Protein AF-S7PDM1-F1 (afdb_monomer_lite)

InterPro domains:
  IPR000562 Fibronectin type II domain [PF00040] (83-124)
  IPR000562 Fibronectin type II domain [PS51092] (78-125)
  IPR000562 Fibronectin type II domain [SM00059] (76-124)
  IPR000562 Fibronectin type II domain [cd00062] (79-124)
  IPR013806 Kringle-like fold [SSF57440] (71-124)
  IPR036943 Fibronectin type II domain superfamily [G3DSA:2.10.10.10] (75-124)
  IPR051666 Seminal Plasma Capacitation Regulator [PTHR22918] (60-124)

Secondary structure (DSSP, 8-state):
--EEEEEEEEEEE-SSTTPPPEEEEEEEEE---S--EEEEE-SPSSS-EEEEEEEEE-STT-----SHHHH--TTTSSSTTS--SSEEETTEEESS-B-TT-TT---EEESSSBHHHH-EEEE--

pLDDT: mean 71.81, std 14.02, range [41.75, 96.75]

Structure (mmCIF, N/CA/C/O backbone):
data_AF-S7PDM1-F1
#
_entry.id   AF-S7PDM1-F1
#
loop_
_atom_site.group_PDB
_atom_site.id
_atom_site.type_symbol
_atom_site.label_atom_id
_atom_site.label_alt_id
_atom_site.label_comp_id
_atom_site.label_asym_id
_atom_site.label_entity_id
_atom_site.label_seq_id
_atom_site.pdbx_PDB_ins_code
_atom_site.Cartn_x
_atom_site.Cartn_y
_atom_site.Cartn_z
_atom_site.occupancy
_atom_site.B_iso_or_equiv
_atom_site.auth_seq_id
_atom_site.auth_comp_id
_atom_site.auth_asym_id
_atom_site.auth_atom_id
_atom_site.pdbx_PDB_model_num
ATOM 1 N N . MET A 1 1 ? 8.084 24.736 2.515 1.00 41.75 1 MET A N 1
ATOM 2 C CA . MET A 1 1 ? 9.219 23.786 2.518 1.00 41.75 1 MET A CA 1
ATOM 3 C C . MET A 1 1 ? 8.873 22.696 1.510 1.00 41.75 1 MET A C 1
ATOM 5 O O . MET A 1 1 ? 7.720 22.294 1.484 1.00 41.75 1 MET A O 1
ATOM 9 N N . ALA A 1 2 ? 9.770 22.323 0.595 1.00 42.22 2 ALA A N 1
ATOM 10 C CA . ALA A 1 2 ? 9.458 21.331 -0.440 1.00 42.22 2 ALA A CA 1
ATOM 11 C C . ALA A 1 2 ? 9.717 19.919 0.107 1.00 42.22 2 ALA A C 1
ATOM 13 O O . ALA A 1 2 ? 10.862 19.595 0.415 1.00 42.22 2 ALA A O 1
ATOM 14 N N . HIS A 1 3 ? 8.671 19.100 0.247 1.00 55.47 3 HIS A N 1
ATOM 15 C CA . HIS A 1 3 ? 8.804 17.702 0.663 1.00 55.47 3 HIS A CA 1
ATOM 16 C C . HIS A 1 3 ? 9.158 16.829 -0.550 1.00 55.47 3 HIS A C 1
ATOM 18 O O . HIS A 1 3 ? 8.716 17.086 -1.676 1.00 55.47 3 HIS A O 1
ATOM 24 N N . GLY A 1 4 ? 9.989 15.808 -0.340 1.00 53.66 4 GLY A N 1
ATOM 25 C CA . GLY A 1 4 ? 10.417 14.901 -1.399 1.00 53.66 4 GLY A CA 1
ATOM 26 C C . GLY A 1 4 ? 9.333 13.873 -1.726 1.00 53.66 4 GLY A C 1
ATOM 27 O O . GLY A 1 4 ? 8.956 13.070 -0.879 1.00 53.66 4 GLY A O 1
ATOM 28 N N . GLN A 1 5 ? 8.866 13.834 -2.974 1.00 56.41 5 GLN A N 1
ATOM 29 C CA . GLN A 1 5 ? 8.023 12.740 -3.449 1.00 56.41 5 GLN A CA 1
ATOM 30 C C . GLN A 1 5 ? 8.929 11.609 -3.940 1.00 56.41 5 GLN A C 1
ATOM 32 O O . GLN A 1 5 ? 9.714 11.776 -4.881 1.00 56.41 5 GLN A O 1
ATOM 37 N N . GLY A 1 6 ? 8.845 10.443 -3.305 1.00 55.72 6 GLY A N 1
ATOM 38 C CA . GLY A 1 6 ? 9.405 9.208 -3.846 1.00 55.72 6 GLY A CA 1
ATOM 39 C C . GLY A 1 6 ? 8.778 8.869 -5.196 1.00 55.72 6 GLY A C 1
ATOM 40 O O . GLY A 1 6 ? 7.762 9.449 -5.585 1.00 55.72 6 GLY A O 1
ATOM 41 N N . PRO A 1 7 ? 9.397 7.970 -5.969 1.00 55.12 7 PRO A N 1
ATOM 42 C CA . PRO A 1 7 ? 8.935 7.742 -7.317 1.00 55.12 7 PRO A CA 1
ATOM 43 C C . PRO A 1 7 ? 7.502 7.176 -7.331 1.00 55.12 7 PRO A C 1
ATOM 45 O O . PRO A 1 7 ? 7.230 6.185 -6.649 1.00 55.12 7 PRO A O 1
ATOM 48 N N . ARG A 1 8 ? 6.584 7.794 -8.090 1.00 60.56 8 ARG A N 1
ATOM 49 C CA . ARG A 1 8 ? 5.312 7.161 -8.460 1.00 60.56 8 ARG A CA 1
ATOM 50 C C . ARG A 1 8 ? 5.624 6.188 -9.586 1.00 60.56 8 ARG A C 1
ATOM 52 O O . ARG A 1 8 ? 5.951 6.596 -10.699 1.00 60.56 8 ARG A O 1
ATOM 59 N N . ASN A 1 9 ? 5.573 4.907 -9.262 1.00 63.22 9 ASN A N 1
ATOM 60 C CA . ASN A 1 9 ? 5.879 3.827 -10.178 1.00 63.22 9 ASN A CA 1
ATOM 61 C C . ASN A 1 9 ? 4.596 3.105 -10.541 1.00 63.22 9 ASN A C 1
ATOM 63 O O . ASN A 1 9 ? 3.952 2.539 -9.668 1.00 63.22 9 ASN A O 1
ATOM 67 N N . LEU A 1 10 ? 4.249 3.095 -11.818 1.00 59.41 10 LEU A N 1
ATOM 68 C CA . LEU A 1 10 ? 3.195 2.262 -12.365 1.00 59.41 10 LEU A CA 1
ATOM 69 C C . LEU A 1 10 ? 3.867 1.101 -13.097 1.00 59.41 10 LEU A C 1
ATOM 71 O O . LEU A 1 10 ? 4.511 1.294 -14.128 1.00 59.41 10 LEU A O 1
ATOM 75 N N . MET A 1 11 ? 3.759 -0.094 -12.526 1.00 63.41 11 MET A N 1
ATOM 76 C CA . MET A 1 11 ? 4.235 -1.325 -13.138 1.00 63.41 11 MET A CA 1
ATOM 77 C C . MET A 1 11 ? 3.051 -2.053 -13.768 1.00 63.41 11 MET A C 1
ATOM 79 O O . MET A 1 11 ? 2.067 -2.386 -13.105 1.00 63.41 11 MET A O 1
ATOM 83 N N . PHE A 1 12 ? 3.177 -2.315 -15.061 1.00 60.34 12 PHE A N 1
ATOM 84 C CA . PHE A 1 12 ? 2.278 -3.161 -15.822 1.00 60.34 12 PHE A CA 1
ATOM 85 C C . PHE A 1 12 ? 2.892 -4.556 -15.905 1.00 60.34 12 PHE A C 1
ATOM 87 O O . PHE A 1 12 ? 3.949 -4.743 -16.512 1.00 60.34 12 PHE A O 1
ATOM 94 N N . GLU A 1 13 ? 2.218 -5.535 -15.316 1.00 60.78 13 GLU A N 1
ATOM 95 C CA . GLU A 1 13 ? 2.533 -6.951 -15.435 1.00 60.78 13 GLU A CA 1
ATOM 96 C C . GLU A 1 13 ? 1.355 -7.678 -16.105 1.00 60.78 13 GLU A C 1
ATOM 98 O O . GLU A 1 13 ? 0.323 -7.918 -15.481 1.00 60.78 13 GLU A O 1
ATOM 103 N N . PRO A 1 14 ? 1.446 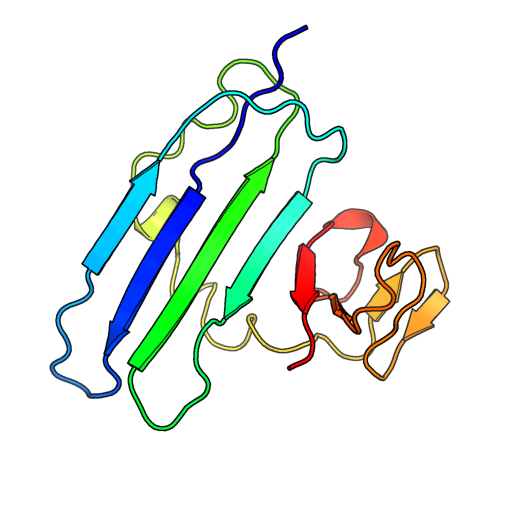-8.028 -17.397 1.00 54.91 14 PRO A N 1
ATOM 104 C CA . PRO A 1 14 ? 0.462 -8.925 -17.998 1.00 54.91 14 PRO A CA 1
ATOM 105 C C . PRO A 1 14 ? 0.471 -10.288 -17.272 1.00 54.91 14 PRO A C 1
ATOM 107 O O . PRO A 1 14 ? 1.543 -10.806 -16.972 1.00 54.91 14 PRO A O 1
ATOM 110 N N . SER A 1 15 ? -0.687 -10.899 -16.983 1.00 49.97 15 SER A N 1
ATOM 111 C CA . SER A 1 15 ? -0.705 -12.284 -16.472 1.00 49.97 15 SER A CA 1
ATOM 112 C C . SER A 1 15 ? -0.266 -13.252 -17.567 1.00 49.97 15 SER A C 1
ATOM 114 O O . SER A 1 15 ? -0.819 -13.255 -18.668 1.00 49.97 15 SER A O 1
ATOM 116 N N . GLY A 1 16 ? 0.742 -14.065 -17.245 1.00 53.59 16 GLY A N 1
ATOM 117 C CA . GLY A 1 16 ? 1.268 -15.138 -18.086 1.00 53.59 16 GLY A CA 1
ATOM 118 C C . GLY A 1 16 ? 2.798 -15.181 -18.086 1.00 53.59 16 GLY A C 1
ATOM 119 O O . GLY A 1 16 ? 3.451 -14.146 -18.178 1.00 53.59 16 GLY A O 1
ATOM 120 N N . ASP A 1 17 ? 3.373 -16.386 -18.053 1.00 55.09 17 ASP A N 1
ATOM 121 C CA . ASP A 1 17 ? 4.820 -16.688 -17.943 1.00 55.09 17 ASP A CA 1
ATOM 122 C C . ASP A 1 17 ? 5.731 -16.104 -19.053 1.00 55.09 17 ASP A C 1
ATOM 124 O O . ASP A 1 17 ? 6.945 -16.296 -19.053 1.00 55.09 17 ASP A O 1
ATOM 128 N N . ARG A 1 18 ? 5.171 -15.367 -20.021 1.00 57.06 18 ARG A N 1
ATOM 129 C CA . ARG A 1 18 ? 5.897 -14.685 -21.113 1.00 57.06 18 ARG A CA 1
ATOM 130 C C . ARG A 1 18 ? 5.575 -13.195 -21.248 1.00 57.06 18 ARG A C 1
ATOM 132 O O . ARG A 1 18 ? 5.819 -12.584 -22.289 1.00 57.06 18 ARG A O 1
ATOM 139 N N . ALA A 1 19 ? 5.018 -12.599 -20.206 1.00 60.25 19 ALA A N 1
ATOM 140 C CA . ALA A 1 19 ? 4.618 -11.206 -20.183 1.00 60.25 19 ALA A CA 1
ATOM 141 C C . ALA A 1 19 ? 5.821 -10.244 -20.104 1.00 60.25 19 ALA A C 1
ATOM 143 O O . ALA A 1 19 ? 6.622 -10.289 -19.171 1.00 60.25 19 ALA A O 1
ATOM 144 N N . LYS A 1 20 ? 5.942 -9.322 -21.071 1.00 65.81 20 LYS A N 1
ATOM 145 C CA . LYS A 1 20 ? 6.863 -8.179 -20.957 1.00 65.81 20 LYS A CA 1
ATOM 146 C C . LYS A 1 20 ? 6.306 -7.205 -19.918 1.00 65.81 20 LYS A C 1
ATOM 148 O O . LYS A 1 20 ? 5.184 -6.726 -20.071 1.00 65.81 20 LYS A O 1
ATOM 153 N N . ARG A 1 21 ? 7.096 -6.903 -18.888 1.00 71.19 21 ARG A N 1
ATOM 154 C CA . ARG A 1 21 ? 6.774 -5.882 -17.884 1.00 71.19 21 ARG A CA 1
ATOM 155 C C . ARG A 1 21 ? 7.057 -4.492 -18.449 1.00 71.19 21 ARG A C 1
ATOM 157 O O . ARG A 1 21 ? 8.107 -4.288 -19.057 1.00 71.19 21 ARG A O 1
ATOM 164 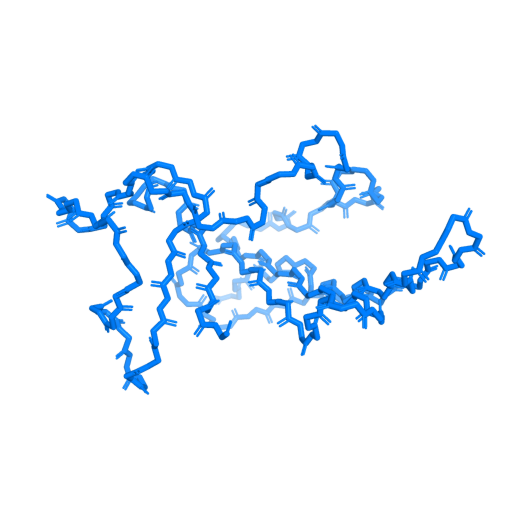N N . ALA A 1 22 ? 6.153 -3.544 -18.229 1.00 72.19 22 ALA A N 1
ATOM 165 C CA . ALA A 1 22 ? 6.400 -2.133 -18.517 1.00 72.19 22 ALA A CA 1
ATOM 166 C C . ALA A 1 22 ? 6.412 -1.343 -17.209 1.00 72.19 22 ALA A C 1
ATOM 168 O O . ALA A 1 22 ? 5.499 -1.477 -16.398 1.00 72.19 22 ALA A O 1
ATOM 169 N N . LEU A 1 23 ? 7.440 -0.520 -17.009 1.00 72.94 23 LEU A N 1
ATOM 170 C CA . LEU A 1 23 ? 7.578 0.341 -15.840 1.00 72.94 23 LEU A CA 1
ATOM 171 C C . LEU A 1 23 ? 7.503 1.801 -16.279 1.00 72.94 23 LEU A C 1
ATOM 173 O O . LEU A 1 23 ? 8.321 2.255 -17.076 1.00 72.94 23 LEU A O 1
ATOM 177 N N . LEU A 1 24 ? 6.559 2.538 -15.708 1.00 76.50 24 LEU A N 1
ATOM 178 C CA . LEU A 1 24 ? 6.532 3.992 -15.749 1.00 76.50 24 LEU A CA 1
ATOM 179 C C . LEU A 1 24 ? 6.929 4.512 -14.370 1.00 76.50 24 LEU A C 1
ATOM 181 O O . LEU A 1 24 ? 6.261 4.205 -13.390 1.00 76.50 24 LEU A O 1
ATOM 185 N N . ALA A 1 25 ? 7.994 5.303 -14.294 1.00 75.25 25 ALA A N 1
ATOM 186 C CA . ALA A 1 25 ? 8.501 5.875 -13.052 1.00 75.25 25 ALA A CA 1
ATOM 187 C C . ALA A 1 25 ? 8.543 7.400 -13.160 1.00 75.25 25 ALA A C 1
ATOM 189 O O . ALA A 1 25 ? 9.110 7.941 -14.109 1.00 75.25 25 ALA A O 1
ATOM 190 N N . THR A 1 26 ? 7.976 8.104 -12.185 1.00 76.56 26 THR A N 1
ATOM 191 C CA . THR A 1 26 ? 8.069 9.568 -12.088 1.00 76.56 26 THR A CA 1
ATOM 192 C C . THR A 1 26 ? 8.567 9.961 -10.708 1.00 76.56 26 THR A C 1
ATOM 194 O O . THR A 1 26 ? 8.214 9.313 -9.736 1.00 76.56 26 THR A O 1
ATOM 197 N N . LYS A 1 27 ? 9.395 11.000 -10.590 1.00 76.31 27 LYS A N 1
ATOM 198 C CA . LYS A 1 27 ? 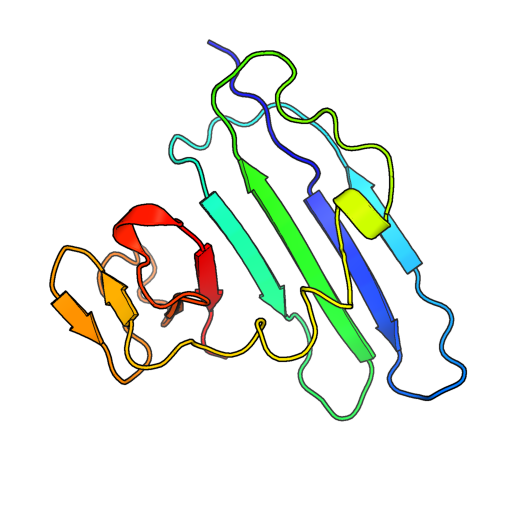9.975 11.481 -9.324 1.00 76.31 27 LYS A CA 1
ATOM 199 C C . LYS A 1 27 ? 9.729 12.984 -9.217 1.00 76.31 27 LYS A C 1
ATOM 201 O O . LYS A 1 27 ? 9.922 13.688 -10.204 1.00 76.31 27 LYS A O 1
ATOM 206 N N . GLY A 1 28 ? 9.329 13.478 -8.048 1.00 74.06 28 GLY A N 1
ATOM 207 C CA . GLY A 1 28 ? 8.950 14.885 -7.880 1.00 74.06 28 GLY A CA 1
ATOM 208 C C . GLY A 1 28 ? 9.054 15.385 -6.442 1.00 74.06 28 GLY A C 1
ATOM 209 O O . GLY A 1 28 ? 9.646 14.728 -5.585 1.00 74.06 28 GLY A O 1
ATOM 210 N N . GLY A 1 29 ? 8.484 16.560 -6.185 1.00 69.12 29 GLY A N 1
ATOM 211 C CA . GLY A 1 29 ? 8.160 17.045 -4.842 1.00 69.12 29 GLY A CA 1
ATOM 212 C C . GLY A 1 29 ? 6.646 17.005 -4.634 1.00 69.12 29 GLY A C 1
ATOM 213 O O . GLY A 1 29 ? 5.899 17.215 -5.587 1.00 69.12 29 GLY A O 1
ATOM 214 N N . SER A 1 30 ? 6.188 16.723 -3.416 1.00 65.94 30 SER A N 1
ATOM 215 C CA . SER A 1 30 ? 4.758 16.667 -3.076 1.00 65.94 30 SER A CA 1
ATOM 216 C C . SER A 1 30 ? 4.440 17.555 -1.885 1.00 65.94 30 SER A C 1
ATOM 218 O O . SER A 1 30 ? 5.308 17.843 -1.071 1.00 65.94 30 SER A O 1
ATOM 220 N N . THR A 1 31 ? 3.180 17.963 -1.769 1.00 63.66 31 THR A N 1
ATOM 221 C CA . THR A 1 31 ? 2.650 18.673 -0.596 1.00 63.66 31 THR A CA 1
ATOM 222 C C . THR A 1 31 ? 1.899 17.742 0.363 1.00 63.66 31 THR A C 1
ATOM 224 O O . THR A 1 31 ? 1.268 18.229 1.290 1.00 63.66 31 THR A O 1
ATOM 227 N N . GLU A 1 32 ? 1.902 16.420 0.130 1.00 59.75 32 GLU A N 1
ATOM 228 C CA . GLU A 1 32 ? 1.286 15.447 1.046 1.00 59.75 32 GLU A CA 1
ATOM 229 C C . GLU A 1 32 ? 2.102 15.350 2.345 1.00 59.75 32 GLU A C 1
ATOM 231 O O . GLU A 1 32 ? 3.316 15.157 2.308 1.00 59.75 32 GLU A O 1
ATOM 236 N N . GLU A 1 33 ? 1.415 15.512 3.479 1.00 53.47 33 GLU A N 1
ATOM 237 C CA . GLU A 1 33 ? 2.007 15.757 4.805 1.00 53.47 33 GLU A CA 1
ATOM 238 C C . GLU A 1 33 ? 2.351 14.486 5.595 1.00 53.47 33 GLU A C 1
ATOM 240 O O . GLU A 1 33 ? 2.887 14.584 6.692 1.00 53.47 33 GLU A O 1
ATOM 245 N N . ILE A 1 34 ? 2.037 13.292 5.080 1.00 59.78 34 ILE A N 1
ATOM 246 C CA . ILE A 1 34 ? 2.255 12.038 5.813 1.00 59.78 34 ILE A CA 1
ATOM 247 C C . ILE A 1 34 ? 3.163 11.117 4.991 1.00 59.78 34 ILE A C 1
ATOM 249 O O . ILE A 1 34 ? 2.786 10.738 3.876 1.00 59.78 34 ILE A O 1
ATOM 253 N N . PRO A 1 35 ? 4.328 10.702 5.527 1.00 60.06 35 PRO A N 1
ATOM 254 C CA . PRO A 1 35 ? 5.124 9.634 4.945 1.00 60.06 35 PRO A CA 1
ATOM 255 C C . PRO A 1 35 ? 4.272 8.370 4.852 1.00 60.06 35 PRO A C 1
ATOM 257 O O . PRO A 1 35 ? 3.850 7.804 5.858 1.00 60.06 35 PRO A O 1
ATOM 260 N N . ALA A 1 36 ? 3.994 7.938 3.631 1.00 61.97 36 ALA A N 1
ATOM 261 C CA . ALA A 1 36 ? 3.173 6.772 3.375 1.00 61.97 36 ALA A CA 1
ATOM 262 C C . ALA A 1 36 ? 3.747 5.982 2.210 1.00 61.97 36 ALA A C 1
ATOM 264 O O . ALA A 1 36 ? 4.381 6.528 1.298 1.00 61.97 36 ALA A O 1
ATOM 265 N N . ILE A 1 37 ? 3.502 4.680 2.241 1.00 65.31 37 ILE A N 1
ATOM 266 C CA . ILE A 1 37 ? 3.726 3.816 1.096 1.00 65.31 37 ILE A CA 1
ATOM 267 C C . ILE A 1 37 ? 2.363 3.342 0.612 1.00 65.31 37 ILE A C 1
ATOM 269 O O . ILE A 1 37 ? 1.631 2.652 1.319 1.00 65.31 37 ILE A O 1
ATOM 273 N N . MET A 1 38 ? 2.046 3.717 -0.618 1.00 65.25 38 MET A N 1
ATOM 274 C CA . MET A 1 38 ? 0.787 3.415 -1.273 1.00 65.25 38 MET A CA 1
ATOM 275 C C . MET A 1 38 ? 0.981 2.307 -2.285 1.00 65.25 38 MET A C 1
ATOM 277 O O . MET A 1 38 ? 1.791 2.455 -3.199 1.00 65.25 38 MET A O 1
ATOM 281 N N . PHE A 1 39 ? 0.182 1.252 -2.168 1.00 69.12 39 PHE A N 1
ATOM 282 C CA . PHE A 1 39 ? 0.053 0.231 -3.198 1.00 69.12 39 PHE A CA 1
ATOM 283 C C . PHE A 1 39 ? -1.378 0.227 -3.725 1.00 69.12 39 PHE A C 1
ATOM 285 O O . PHE A 1 39 ? -2.331 -0.029 -2.988 1.00 69.12 39 PHE A O 1
ATOM 292 N N . VAL A 1 40 ? -1.533 0.504 -5.015 1.00 70.25 40 VAL A N 1
ATOM 293 C CA . VAL A 1 40 ? -2.830 0.469 -5.693 1.00 70.25 40 VAL A CA 1
ATOM 294 C C . VAL A 1 40 ? -2.784 -0.610 -6.755 1.00 70.25 40 VAL A C 1
ATOM 296 O O . VAL A 1 40 ? -2.017 -0.520 -7.708 1.00 70.25 40 VAL A O 1
ATOM 299 N N . GLN A 1 41 ? -3.615 -1.632 -6.592 1.00 70.94 41 GLN A N 1
ATOM 300 C CA . GLN A 1 41 ? -3.885 -2.592 -7.650 1.00 70.94 41 GLN A CA 1
ATOM 301 C C . GLN A 1 41 ? -5.056 -2.063 -8.477 1.00 70.94 41 GLN A C 1
ATOM 303 O O . GLN A 1 41 ? -6.149 -1.878 -7.948 1.00 70.94 41 GLN A O 1
ATOM 308 N N . HIS A 1 42 ? -4.817 -1.784 -9.757 1.00 68.25 42 HIS A N 1
ATOM 309 C CA . HIS A 1 42 ? -5.834 -1.207 -10.638 1.00 68.25 42 HIS A CA 1
ATOM 310 C C . HIS A 1 42 ? -6.757 -2.267 -11.252 1.00 68.25 42 HIS A C 1
ATOM 312 O O . HIS A 1 42 ? -7.910 -1.958 -11.538 1.00 68.25 42 HIS A O 1
ATOM 318 N N . PHE A 1 43 ? -6.271 -3.503 -11.434 1.00 67.12 43 PHE A N 1
ATOM 319 C CA . PHE A 1 43 ? -7.036 -4.599 -12.034 1.00 67.12 43 PHE A CA 1
ATOM 320 C C . PHE A 1 43 ? -6.810 -5.923 -11.276 1.00 67.12 43 PHE A C 1
ATOM 322 O O . PHE A 1 43 ? -5.657 -6.275 -10.992 1.00 67.12 43 PHE A O 1
ATOM 329 N N . PRO A 1 44 ? -7.882 -6.647 -10.903 1.00 64.56 44 PRO A N 1
ATOM 330 C CA . PRO A 1 44 ? -7.791 -7.963 -10.278 1.00 64.56 44 PRO A CA 1
ATOM 331 C C . PRO A 1 44 ? -7.450 -9.061 -11.295 1.00 64.56 44 PRO A C 1
ATOM 333 O O . PRO A 1 44 ? -7.737 -8.948 -12.486 1.00 64.56 44 PRO A O 1
ATOM 336 N N . THR A 1 45 ? -6.847 -10.149 -10.815 1.00 58.16 45 THR A N 1
ATOM 337 C CA . THR A 1 45 ? -6.698 -11.395 -11.580 1.00 58.16 45 THR A CA 1
ATOM 338 C C . THR A 1 45 ? -8.064 -12.058 -11.818 1.00 58.16 45 THR A C 1
ATOM 340 O O . THR A 1 45 ? -8.943 -11.929 -10.962 1.00 58.16 45 THR A O 1
ATOM 343 N N . PRO A 1 46 ? -8.260 -12.814 -12.921 1.00 56.59 46 PRO A N 1
ATOM 344 C CA . PRO A 1 46 ? -7.280 -13.224 -13.939 1.00 56.59 46 PRO A CA 1
ATOM 345 C C . PRO A 1 46 ? -7.179 -12.233 -15.118 1.00 56.59 46 PRO A C 1
ATOM 347 O O . PRO A 1 46 ? -8.188 -11.847 -15.699 1.00 56.59 46 PRO A O 1
ATOM 350 N N . GLY A 1 47 ? -5.961 -11.822 -15.495 1.00 66.88 47 GLY A N 1
ATOM 351 C CA . GLY A 1 47 ? -5.736 -10.825 -16.555 1.00 66.88 47 GLY A CA 1
ATOM 352 C C . GLY A 1 47 ? -4.498 -9.954 -16.311 1.00 66.88 47 GLY A C 1
ATOM 353 O O . GLY A 1 47 ? -3.548 -10.388 -15.681 1.00 66.88 47 GLY A O 1
ATOM 354 N N . ILE A 1 48 ? -4.465 -8.714 -16.797 1.00 61.31 48 ILE A N 1
ATOM 355 C CA . ILE A 1 48 ? -3.314 -7.816 -16.587 1.00 61.31 48 ILE A CA 1
ATOM 356 C C . ILE A 1 48 ? -3.291 -7.332 -15.130 1.00 61.31 48 ILE A C 1
ATOM 358 O O . ILE A 1 48 ? -4.231 -6.691 -14.674 1.00 61.31 48 ILE A O 1
ATOM 362 N N . MET A 1 49 ? -2.196 -7.586 -14.418 1.00 63.00 49 MET A N 1
ATOM 363 C CA . MET A 1 49 ? -1.907 -7.006 -13.112 1.00 63.00 49 MET A CA 1
ATOM 364 C C . MET A 1 49 ? -1.242 -5.645 -13.307 1.00 63.00 49 MET A C 1
ATOM 366 O O . MET A 1 49 ? -0.102 -5.544 -13.753 1.00 63.00 49 MET A O 1
ATOM 370 N N . VAL A 1 50 ? -1.948 -4.568 -12.971 1.00 70.12 50 VAL A N 1
ATOM 371 C CA . VAL A 1 50 ? -1.358 -3.223 -12.950 1.00 70.12 50 VAL A CA 1
ATOM 372 C C . VAL A 1 50 ? -1.265 -2.761 -11.510 1.00 70.12 50 VAL A C 1
ATOM 374 O O . VAL A 1 50 ? -2.282 -2.655 -10.819 1.00 70.12 50 VAL A O 1
ATOM 377 N N . VAL A 1 51 ? -0.044 -2.484 -11.064 1.00 69.19 51 VAL A N 1
ATOM 378 C CA . VAL A 1 51 ? 0.241 -2.027 -9.706 1.00 69.19 51 VAL A CA 1
ATOM 379 C C . VAL A 1 51 ? 0.901 -0.656 -9.748 1.00 69.19 51 VAL A C 1
ATOM 381 O O . VAL A 1 51 ? 1.867 -0.438 -10.475 1.00 69.19 51 VAL A O 1
ATOM 384 N N . SER A 1 52 ? 0.372 0.277 -8.964 1.00 70.56 52 SER A N 1
ATOM 385 C CA . SER A 1 52 ? 1.009 1.560 -8.696 1.00 70.56 52 SER A CA 1
ATOM 386 C C . SER A 1 52 ? 1.600 1.546 -7.297 1.00 70.56 52 SER A C 1
ATOM 388 O O . SER A 1 52 ? 0.919 1.210 -6.331 1.00 70.56 52 SER A O 1
ATOM 390 N N . TYR A 1 53 ? 2.850 1.967 -7.192 1.00 73.19 53 TYR A N 1
ATOM 391 C CA . TYR A 1 53 ? 3.560 2.220 -5.953 1.00 73.19 53 TYR A CA 1
ATOM 392 C C . TYR A 1 53 ? 3.874 3.708 -5.847 1.00 73.19 53 TYR A C 1
ATOM 394 O O . TYR A 1 53 ? 4.362 4.310 -6.804 1.00 73.19 53 TYR A O 1
ATOM 402 N N . SER A 1 54 ? 3.663 4.299 -4.680 1.00 71.88 54 SER A N 1
ATOM 403 C CA . SER A 1 54 ? 4.253 5.598 -4.359 1.00 71.88 54 SER A CA 1
ATOM 404 C C . SER A 1 54 ? 4.755 5.617 -2.929 1.00 71.88 54 SER A C 1
ATOM 406 O O . SER A 1 54 ? 4.123 5.054 -2.041 1.00 71.88 54 SER A O 1
ATOM 408 N N . SER A 1 55 ? 5.885 6.279 -2.712 1.00 71.50 55 SER A N 1
ATOM 409 C CA . SER A 1 55 ? 6.501 6.449 -1.398 1.00 71.50 55 SER A CA 1
ATOM 410 C C . SER A 1 55 ? 6.704 7.930 -1.134 1.00 71.50 55 SER A C 1
ATOM 412 O O . SER A 1 55 ? 7.155 8.653 -2.017 1.00 71.50 55 SER A O 1
ATOM 414 N N . PHE A 1 56 ? 6.364 8.382 0.065 1.00 73.75 56 PHE A N 1
ATOM 415 C CA . PHE A 1 56 ? 6.515 9.772 0.486 1.00 73.75 56 PHE A CA 1
ATOM 416 C C . PHE A 1 56 ? 7.519 9.850 1.630 1.00 73.75 56 PHE A C 1
ATOM 418 O O . PHE A 1 56 ? 7.525 8.984 2.505 1.00 73.75 56 PHE A O 1
ATOM 425 N N . CYS A 1 57 ? 8.400 10.851 1.603 1.00 71.25 57 CYS A N 1
ATOM 426 C CA . CYS A 1 57 ? 9.441 11.006 2.612 1.00 71.25 57 CYS A CA 1
ATOM 427 C C . CYS A 1 57 ? 9.801 12.480 2.847 1.00 71.25 57 CYS A C 1
ATOM 429 O O . CYS A 1 57 ? 9.706 13.326 1.961 1.00 71.25 57 CYS A O 1
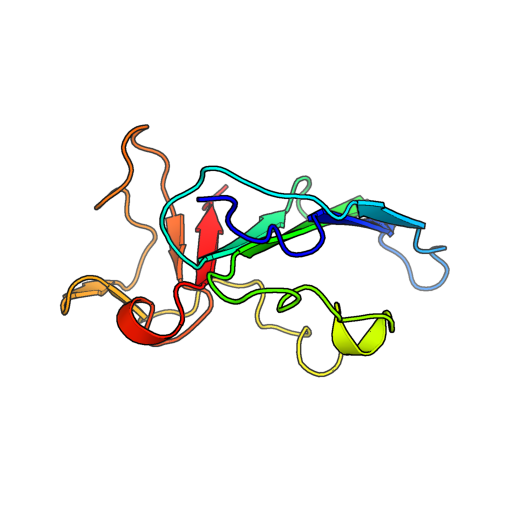ATOM 431 N N . GLU A 1 58 ? 10.221 12.790 4.072 1.00 72.44 58 GLU A N 1
ATOM 432 C CA . GLU A 1 58 ? 10.387 14.173 4.545 1.00 72.44 58 GLU A CA 1
ATOM 433 C C . GLU A 1 58 ? 11.825 14.704 4.449 1.00 72.44 58 GLU A C 1
ATOM 435 O O . GLU A 1 58 ? 12.069 15.877 4.720 1.00 72.44 58 GLU A O 1
ATOM 440 N N . HIS A 1 59 ? 12.801 13.876 4.065 1.00 72.19 59 HIS A N 1
ATOM 441 C CA . HIS A 1 59 ? 14.209 14.283 4.008 1.00 72.19 59 HIS A CA 1
ATOM 442 C C . HIS A 1 59 ? 14.642 14.718 2.606 1.00 72.19 59 HIS A C 1
ATOM 444 O O . HIS A 1 59 ? 14.250 14.131 1.596 1.00 72.19 59 HIS A O 1
ATOM 450 N N . SER A 1 60 ? 15.519 15.720 2.530 1.00 74.00 60 SER A N 1
ATOM 451 C CA . SER A 1 60 ? 16.127 16.142 1.265 1.00 74.00 60 SER A CA 1
ATOM 452 C C . SER A 1 60 ? 16.787 14.954 0.563 1.00 74.00 60 SER A C 1
ATOM 454 O O . SER A 1 60 ? 17.548 14.206 1.172 1.00 74.00 60 SER A O 1
ATOM 456 N N . PHE A 1 61 ? 16.492 14.780 -0.727 1.00 73.00 61 PHE A N 1
ATOM 457 C CA . PHE A 1 61 ? 17.029 13.697 -1.563 1.00 73.00 61 PHE A CA 1
ATOM 458 C C . PHE A 1 61 ? 16.703 12.264 -1.093 1.00 73.00 61 PHE A C 1
ATOM 460 O O . PHE A 1 61 ? 17.322 11.317 -1.574 1.00 73.00 61 PHE A O 1
ATOM 467 N N . CYS A 1 62 ? 15.710 12.060 -0.219 1.00 73.88 62 CYS A N 1
ATOM 468 C CA . CYS A 1 62 ? 15.306 10.724 0.251 1.00 73.88 62 CYS A CA 1
ATOM 469 C C . CYS A 1 62 ? 14.835 9.784 -0.875 1.00 73.88 62 CYS A C 1
ATOM 471 O O . CYS A 1 62 ? 14.953 8.563 -0.795 1.00 73.88 62 CYS A O 1
ATOM 473 N N . ASN A 1 63 ? 14.352 10.349 -1.977 1.00 71.25 63 ASN A N 1
ATOM 474 C CA . ASN A 1 63 ? 13.852 9.653 -3.154 1.00 71.25 63 ASN A CA 1
ATOM 475 C C . ASN A 1 63 ? 14.974 9.186 -4.116 1.00 71.25 63 ASN A C 1
ATOM 477 O O . ASN A 1 63 ? 14.844 9.309 -5.333 1.00 71.25 63 ASN A O 1
ATOM 481 N N . ASN A 1 64 ? 16.100 8.671 -3.606 1.00 74.44 64 ASN A N 1
ATOM 482 C CA . ASN A 1 64 ? 17.308 8.345 -4.392 1.00 74.44 64 ASN A CA 1
ATOM 483 C C . ASN A 1 64 ? 17.428 6.873 -4.846 1.00 74.44 64 ASN A C 1
ATOM 485 O O . ASN A 1 64 ? 18.513 6.436 -5.224 1.00 74.44 64 ASN A O 1
ATOM 489 N N . ARG A 1 65 ? 16.338 6.095 -4.823 1.00 73.94 65 ARG A N 1
ATOM 490 C CA . ARG A 1 65 ? 16.348 4.724 -5.366 1.00 73.94 65 ARG A CA 1
ATOM 491 C C . ARG A 1 65 ? 16.480 4.771 -6.888 1.00 73.94 65 ARG A C 1
ATOM 493 O O . ARG A 1 65 ? 15.742 5.511 -7.538 1.00 73.94 65 ARG A O 1
ATOM 500 N N . LYS A 1 66 ? 17.419 3.999 -7.443 1.00 71.00 66 LYS A N 1
ATOM 501 C CA . LYS A 1 66 ? 17.733 3.996 -8.887 1.00 71.00 66 LYS A CA 1
ATOM 502 C C . LYS A 1 66 ? 17.457 2.655 -9.555 1.00 71.00 66 LYS A C 1
ATOM 504 O O . LYS A 1 66 ? 17.164 2.629 -10.746 1.00 71.00 66 LYS A O 1
ATOM 509 N N . ASN A 1 67 ? 17.532 1.560 -8.802 1.00 67.00 67 ASN A N 1
ATOM 510 C CA . ASN A 1 67 ? 17.400 0.218 -9.352 1.00 67.00 67 ASN A CA 1
ATOM 511 C C . ASN A 1 67 ? 15.980 -0.320 -9.173 1.00 67.00 67 ASN A C 1
ATOM 513 O O . ASN A 1 67 ? 15.368 -0.154 -8.119 1.00 67.00 67 ASN A O 1
ATOM 517 N N . ILE A 1 68 ? 15.470 -1.021 -10.190 1.00 64.81 68 ILE A N 1
ATOM 518 C CA . ILE A 1 68 ? 14.142 -1.647 -10.129 1.00 64.81 68 ILE A CA 1
ATOM 519 C C . ILE A 1 68 ? 14.032 -2.622 -8.951 1.00 64.81 68 ILE A C 1
ATOM 521 O O . ILE A 1 68 ? 13.047 -2.500 -8.248 1.00 64.81 68 ILE A O 1
ATOM 525 N N . PRO A 1 69 ? 15.006 -3.498 -8.637 1.00 65.50 69 PRO A N 1
ATOM 526 C CA . PRO A 1 69 ? 14.933 -4.354 -7.447 1.00 65.50 69 PRO A CA 1
ATOM 527 C C . PRO A 1 69 ? 14.910 -3.582 -6.123 1.00 65.50 69 PRO A C 1
ATOM 529 O O . PRO A 1 69 ? 14.297 -4.020 -5.159 1.00 65.50 69 PRO A O 1
ATOM 532 N N . GLU A 1 70 ? 15.541 -2.408 -6.060 1.00 61.53 70 GLU A N 1
ATOM 533 C CA . GLU A 1 70 ? 15.477 -1.547 -4.873 1.00 61.53 70 GLU A CA 1
ATOM 534 C C . GLU A 1 70 ? 14.118 -0.855 -4.760 1.00 61.53 70 GLU A C 1
ATOM 536 O O . GLU A 1 70 ? 13.651 -0.593 -3.660 1.00 61.53 70 GLU A O 1
ATOM 541 N N . ILE A 1 71 ? 13.471 -0.541 -5.881 1.00 59.97 71 ILE A N 1
ATOM 542 C CA . ILE A 1 71 ? 12.130 0.058 -5.937 1.00 59.97 71 ILE A CA 1
ATOM 543 C C . ILE A 1 71 ? 11.040 -1.009 -5.729 1.00 59.97 71 ILE A C 1
ATOM 545 O O . ILE A 1 71 ? 10.031 -0.763 -5.075 1.00 59.97 71 ILE A O 1
ATOM 549 N N . TRP A 1 72 ? 11.266 -2.193 -6.286 1.00 57.44 72 TRP A N 1
ATOM 550 C CA . TRP A 1 72 ? 10.362 -3.320 -6.432 1.00 57.44 72 TRP A CA 1
ATOM 551 C C . TRP A 1 72 ? 11.178 -4.614 -6.343 1.00 57.44 72 TRP A C 1
ATOM 553 O O . TRP A 1 72 ? 11.679 -5.114 -7.350 1.00 57.44 72 TRP A O 1
ATOM 563 N N . ASN A 1 73 ? 11.326 -5.161 -5.136 1.00 56.47 73 ASN A N 1
ATOM 564 C CA . ASN A 1 73 ? 11.938 -6.474 -4.957 1.00 56.47 73 ASN A CA 1
ATOM 565 C C . ASN A 1 73 ? 10.836 -7.548 -4.974 1.00 56.47 73 ASN A C 1
ATOM 567 O O . ASN A 1 73 ? 10.151 -7.677 -3.964 1.00 56.47 73 ASN A O 1
ATOM 571 N N . PRO A 1 74 ? 10.660 -8.341 -6.046 1.00 51.22 74 PRO A N 1
ATOM 572 C CA . PRO A 1 74 ? 9.660 -9.405 -6.102 1.00 51.22 74 PRO A CA 1
ATOM 573 C C . PRO A 1 74 ? 9.946 -10.602 -5.179 1.00 51.22 74 PRO A C 1
ATOM 575 O O . PRO A 1 74 ? 9.078 -11.452 -5.077 1.00 51.22 74 PRO A O 1
ATOM 578 N N . GLU A 1 75 ? 11.094 -10.684 -4.489 1.00 48.28 75 GLU A N 1
ATOM 579 C CA . GLU A 1 75 ? 11.337 -11.638 -3.382 1.00 48.28 75 GLU A CA 1
ATOM 580 C C . GLU A 1 75 ? 10.880 -11.087 -2.016 1.00 48.28 75 GLU A C 1
ATOM 582 O O . GLU A 1 75 ? 10.574 -11.846 -1.100 1.00 48.28 75 GLU A O 1
ATOM 587 N N . VAL A 1 76 ? 10.733 -9.761 -1.891 1.00 51.69 76 VAL A N 1
ATOM 588 C CA . VAL A 1 76 ? 10.026 -9.096 -0.771 1.00 51.69 76 VAL A CA 1
ATOM 589 C C . VAL A 1 76 ? 8.542 -8.882 -1.103 1.00 51.69 76 VAL A C 1
ATOM 591 O O . VAL A 1 76 ? 7.695 -8.825 -0.208 1.00 51.69 76 VAL A O 1
ATOM 594 N N . ILE A 1 77 ? 8.236 -8.803 -2.398 1.00 56.91 77 ILE A N 1
ATOM 595 C CA . ILE A 1 77 ? 6.911 -8.695 -2.998 1.00 56.91 77 ILE A CA 1
ATOM 596 C C . ILE A 1 77 ? 6.566 -9.993 -3.751 1.00 56.91 77 ILE A C 1
ATOM 598 O O . ILE A 1 77 ? 6.321 -9.987 -4.956 1.00 56.91 77 ILE A O 1
ATOM 602 N N . PRO A 1 78 ? 6.493 -11.112 -3.023 1.00 47.78 78 PRO A N 1
ATOM 603 C CA . PRO A 1 78 ? 5.520 -12.139 -3.317 1.00 47.78 78 PRO A CA 1
ATOM 604 C C . PRO A 1 78 ? 4.746 -12.401 -2.012 1.00 47.78 78 PRO A C 1
ATOM 606 O O . PRO A 1 78 ? 5.313 -12.511 -0.931 1.00 47.78 78 PRO A O 1
ATOM 609 N N . ASP A 1 79 ? 3.418 -12.376 -2.090 1.00 44.53 79 ASP A N 1
ATOM 610 C CA . ASP A 1 79 ? 2.436 -12.497 -0.991 1.00 44.53 79 ASP A CA 1
ATOM 611 C C . ASP A 1 79 ? 2.107 -11.264 -0.119 1.00 44.53 79 ASP A C 1
ATOM 613 O O . ASP A 1 79 ? 1.014 -11.231 0.452 1.00 44.53 79 ASP A O 1
ATOM 617 N N . ARG A 1 80 ? 2.924 -10.198 -0.087 1.00 48.94 80 ARG A N 1
ATOM 618 C CA . ARG A 1 80 ? 2.687 -8.994 0.760 1.00 48.94 80 ARG A CA 1
ATOM 619 C C . ARG A 1 80 ? 1.880 -7.835 0.147 1.00 48.94 80 ARG A C 1
ATOM 621 O O . ARG A 1 80 ? 1.768 -6.778 0.753 1.00 48.94 80 ARG A O 1
ATOM 628 N N . ALA A 1 81 ? 1.248 -8.029 -1.011 1.00 60.88 81 ALA A N 1
ATOM 629 C CA . ALA A 1 81 ? 0.198 -7.117 -1.499 1.00 60.88 81 ALA A CA 1
ATOM 630 C C . ALA A 1 81 ? -1.216 -7.524 -1.024 1.00 60.88 81 ALA A C 1
ATOM 632 O O . ALA A 1 81 ? -2.224 -6.946 -1.448 1.00 60.88 81 ALA A O 1
ATOM 633 N N . ARG A 1 82 ? -1.326 -8.545 -0.164 1.00 72.81 82 ARG A N 1
ATOM 634 C CA . ARG A 1 82 ? -2.574 -8.892 0.527 1.00 72.81 82 ARG A CA 1
ATOM 635 C C . ARG A 1 82 ? -2.686 -8.084 1.817 1.00 72.81 82 ARG A C 1
ATOM 637 O O . ARG A 1 82 ? -1.683 -7.677 2.392 1.00 72.81 82 ARG A O 1
ATOM 644 N N . CYS A 1 83 ? -3.918 -7.843 2.250 1.00 85.38 83 CYS A N 1
ATOM 645 C CA . CYS A 1 83 ? -4.155 -7.286 3.572 1.00 85.38 83 CYS A CA 1
ATOM 646 C C . CYS A 1 83 ? -3.514 -8.202 4.619 1.00 85.38 83 CYS A C 1
ATOM 648 O O . CYS A 1 83 ? -3.765 -9.409 4.615 1.00 85.38 83 CYS A O 1
ATOM 650 N N . SER A 1 84 ? -2.695 -7.636 5.497 1.00 87.94 84 SER A N 1
ATOM 651 C CA . SER A 1 84 ? -2.161 -8.352 6.646 1.00 87.94 84 SER A CA 1
ATOM 652 C C . SER A 1 84 ? -3.237 -8.357 7.720 1.00 87.94 84 SER A C 1
ATOM 654 O O . SER A 1 84 ? -3.488 -7.331 8.340 1.00 87.94 84 SER A O 1
ATOM 656 N N . PHE A 1 85 ? -3.904 -9.488 7.926 1.00 90.38 85 PHE A N 1
ATOM 657 C CA . PHE A 1 85 ? -4.874 -9.629 9.007 1.00 90.38 85 PHE A CA 1
ATOM 658 C C . PHE A 1 85 ? -4.327 -10.538 10.115 1.00 90.38 85 PHE A C 1
ATOM 660 O O . PHE A 1 85 ? -3.829 -11.622 9.807 1.00 90.38 85 PHE A O 1
ATOM 667 N N . PRO A 1 86 ? -4.474 -10.150 11.394 1.00 94.94 86 PRO A N 1
ATOM 668 C CA . PRO A 1 86 ? -4.892 -8.823 11.850 1.00 94.94 86 PRO A CA 1
ATOM 669 C C . PRO A 1 86 ? -3.817 -7.743 11.627 1.00 94.94 86 PRO A C 1
ATOM 671 O O . PRO A 1 86 ? -2.627 -8.051 11.574 1.00 94.94 86 PRO A O 1
ATOM 674 N N . PHE A 1 87 ? -4.235 -6.476 11.563 1.00 94.25 87 PHE A N 1
ATOM 675 C CA . PHE A 1 87 ? -3.324 -5.326 11.613 1.00 94.25 87 PHE A CA 1
ATOM 676 C C . PHE A 1 87 ? -3.716 -4.315 12.690 1.00 94.25 87 PHE A C 1
ATOM 678 O O . PHE A 1 87 ? -4.894 -4.177 13.024 1.00 94.25 87 PHE A O 1
ATOM 685 N N . THR A 1 88 ? -2.731 -3.576 13.201 1.00 95.38 88 THR A N 1
ATOM 686 C CA . THR A 1 88 ? -2.933 -2.489 14.170 1.00 95.38 88 THR A CA 1
ATOM 687 C C . THR A 1 88 ? -2.974 -1.135 13.474 1.00 95.38 88 THR A C 1
ATOM 689 O O . THR A 1 88 ? -2.032 -0.804 12.760 1.00 95.38 88 THR A O 1
ATOM 692 N N . PHE A 1 89 ? -4.028 -0.351 13.714 1.00 95.06 89 PHE A N 1
ATOM 693 C CA . PHE A 1 89 ? -4.150 1.056 13.316 1.00 95.06 89 PHE A CA 1
ATOM 694 C C . PHE A 1 89 ? -4.739 1.883 14.462 1.00 95.06 89 PHE A C 1
ATOM 696 O O . PHE A 1 89 ? -5.765 1.508 15.032 1.00 95.06 89 PHE A O 1
ATOM 703 N N . LYS A 1 90 ? -4.107 3.010 14.800 1.00 93.38 90 LYS A N 1
ATOM 704 C CA . LYS A 1 90 ? -4.433 3.851 15.962 1.00 93.38 90 LYS A CA 1
ATOM 705 C C . LYS A 1 90 ? -4.597 3.021 17.234 1.00 93.38 90 LYS A C 1
ATOM 707 O O . LYS A 1 90 ? -5.568 3.182 17.972 1.00 93.38 90 LYS A O 1
ATOM 712 N N . ASN A 1 91 ? -3.656 2.103 17.459 1.00 95.06 91 ASN A N 1
ATOM 713 C CA . ASN A 1 91 ? -3.646 1.206 18.612 1.00 95.06 91 ASN A CA 1
ATOM 714 C C . ASN A 1 91 ? -4.888 0.285 18.728 1.00 95.06 91 ASN A C 1
ATOM 716 O O . ASN A 1 91 ? -5.192 -0.216 19.811 1.00 95.06 91 ASN A O 1
ATOM 720 N N . LYS A 1 92 ? -5.609 0.049 17.621 1.00 96.12 92 LYS A N 1
ATOM 721 C CA . LYS A 1 92 ? -6.764 -0.858 17.523 1.00 96.12 92 LYS A CA 1
ATOM 722 C C . LYS A 1 92 ? -6.486 -1.958 16.499 1.00 96.12 92 LYS A C 1
ATOM 724 O O . LYS A 1 92 ? -5.931 -1.687 15.437 1.00 96.12 92 LYS A O 1
ATOM 729 N N . LEU A 1 93 ? -6.874 -3.191 16.823 1.00 96.75 93 LEU A N 1
ATOM 730 C CA . LEU A 1 93 ? -6.737 -4.347 15.934 1.00 96.75 93 LEU A CA 1
ATOM 731 C C . LEU A 1 93 ? -7.896 -4.409 14.928 1.00 96.75 93 LEU A C 1
ATOM 733 O O . LEU A 1 93 ? -9.058 -4.252 15.304 1.00 96.75 93 LEU A O 1
ATOM 737 N N . TYR A 1 94 ? -7.582 -4.713 13.672 1.00 96.50 94 TYR A N 1
ATOM 738 C CA . TYR A 1 94 ? -8.549 -4.918 12.597 1.00 96.50 94 TYR A CA 1
ATOM 739 C C . TYR A 1 94 ? -8.323 -6.278 11.939 1.00 96.50 94 TYR A C 1
ATOM 741 O O . TYR A 1 94 ? -7.207 -6.618 11.552 1.00 96.50 94 TYR A O 1
ATOM 749 N N . HIS A 1 95 ? -9.404 -7.045 11.792 1.00 96.25 95 HIS A N 1
ATOM 750 C CA . HIS A 1 95 ? -9.420 -8.355 11.122 1.00 96.25 95 HIS A CA 1
ATOM 751 C C . HIS A 1 95 ? -10.055 -8.304 9.728 1.00 96.25 95 HIS A C 1
ATOM 753 O O . HIS A 1 95 ? -10.041 -9.290 8.998 1.00 96.25 95 HIS A O 1
ATOM 759 N N . THR A 1 96 ? -10.627 -7.158 9.372 1.00 94.69 96 THR A N 1
ATOM 760 C CA . THR A 1 96 ? -11.285 -6.892 8.096 1.00 94.69 96 THR A CA 1
ATOM 761 C C . THR A 1 96 ? -10.923 -5.486 7.632 1.00 94.69 96 THR A C 1
ATOM 763 O O . THR A 1 96 ? -10.321 -4.700 8.371 1.00 94.69 96 THR A O 1
ATOM 766 N N . CYS A 1 97 ? -11.256 -5.168 6.384 1.00 93.56 97 CYS A N 1
ATOM 767 C CA . CYS A 1 97 ? -11.086 -3.819 5.868 1.00 93.56 97 CYS A CA 1
ATOM 768 C C . CYS A 1 97 ? -11.891 -2.814 6.694 1.00 93.56 97 CYS A C 1
ATOM 770 O O . CYS A 1 97 ? -13.019 -3.092 7.102 1.00 93.56 97 CYS A O 1
ATOM 772 N N . THR A 1 98 ? -11.321 -1.634 6.898 1.00 93.75 98 THR A N 1
ATOM 773 C CA . THR A 1 98 ? -11.934 -0.561 7.676 1.00 93.75 98 THR A CA 1
ATOM 774 C C . THR A 1 98 ? -12.069 0.703 6.844 1.00 93.75 98 THR A C 1
ATOM 776 O O . THR A 1 98 ? -11.321 0.926 5.897 1.00 93.75 98 THR A O 1
ATOM 779 N N . THR A 1 99 ? -13.041 1.542 7.185 1.00 93.94 99 THR A N 1
ATOM 780 C CA . THR A 1 99 ? -13.144 2.922 6.687 1.00 93.94 99 THR A CA 1
ATOM 781 C C . THR A 1 99 ? -12.609 3.931 7.702 1.00 93.94 99 THR A C 1
ATOM 783 O O . THR A 1 99 ? -12.614 5.131 7.430 1.00 93.94 99 THR A O 1
ATOM 786 N N . ASP A 1 100 ? -12.158 3.470 8.872 1.00 92.62 100 ASP A N 1
ATOM 787 C CA . ASP A 1 100 ? -11.657 4.329 9.944 1.00 92.62 100 ASP A CA 1
ATOM 788 C C . ASP A 1 100 ? -10.463 5.152 9.433 1.00 92.62 100 ASP A C 1
ATOM 790 O O . ASP A 1 100 ? -9.550 4.630 8.798 1.00 92.62 100 ASP A O 1
ATOM 794 N N . GLY A 1 101 ? -10.487 6.467 9.663 1.00 85.38 101 GLY A N 1
ATOM 795 C CA . GLY A 1 101 ? -9.459 7.392 9.166 1.00 85.38 101 GLY A CA 1
ATOM 796 C C . GLY A 1 101 ? -9.547 7.757 7.675 1.00 85.38 101 GLY A C 1
ATOM 797 O O . GLY A 1 101 ? -8.753 8.574 7.220 1.00 85.38 101 GLY A O 1
ATOM 798 N N . SER A 1 102 ? -10.509 7.217 6.918 1.00 83.88 102 SER A N 1
ATOM 799 C CA . SER A 1 102 ? -10.715 7.545 5.501 1.00 83.88 102 SER A CA 1
ATOM 800 C C . SER A 1 102 ? -11.654 8.744 5.332 1.00 83.88 102 SER A C 1
ATOM 802 O O . SER A 1 102 ? -12.849 8.649 5.613 1.00 83.88 102 SER A O 1
ATOM 804 N N . PHE A 1 103 ? -11.152 9.865 4.802 1.00 76.44 103 PHE A N 1
ATOM 805 C CA . PHE A 1 103 ? -11.960 11.072 4.540 1.00 76.44 103 PHE A CA 1
ATOM 806 C C . PHE A 1 103 ? -13.064 10.864 3.491 1.00 76.44 103 PHE A C 1
ATOM 808 O O . PHE A 1 103 ? -14.078 11.554 3.501 1.00 76.44 103 PHE A O 1
ATOM 815 N N . ILE A 1 104 ? -12.882 9.891 2.596 1.00 82.06 104 ILE A N 1
ATOM 816 C CA . ILE A 1 104 ? -13.787 9.592 1.474 1.00 82.06 104 ILE A CA 1
ATOM 817 C C . ILE A 1 104 ? -14.621 8.318 1.696 1.00 82.06 104 ILE A C 1
ATOM 819 O O . ILE A 1 104 ? -15.192 7.793 0.744 1.00 82.06 104 ILE A O 1
ATOM 823 N N . LYS A 1 105 ? -14.664 7.785 2.930 1.00 82.88 105 LYS A N 1
ATOM 824 C CA . LYS A 1 105 ? -15.349 6.524 3.299 1.00 82.88 105 LYS A CA 1
ATOM 825 C C . LYS A 1 105 ? -14.962 5.301 2.447 1.00 82.88 105 LYS A C 1
ATOM 827 O O . LYS A 1 105 ? -15.721 4.339 2.362 1.00 82.88 105 LYS A O 1
ATOM 832 N N . LYS A 1 106 ? -13.781 5.303 1.821 1.00 83.12 106 LYS A N 1
ATOM 833 C CA . LYS A 1 106 ? -13.263 4.125 1.109 1.00 83.12 106 LYS A CA 1
ATOM 834 C C . LYS A 1 106 ? -12.660 3.130 2.094 1.00 83.12 106 LYS A C 1
ATOM 836 O O . LYS A 1 106 ? -11.887 3.539 2.963 1.00 83.12 106 LYS A O 1
ATOM 841 N N . ALA A 1 107 ? -13.009 1.855 1.927 1.00 89.88 107 ALA A N 1
ATOM 842 C CA . ALA A 1 107 ? -12.482 0.758 2.727 1.00 89.88 107 ALA A CA 1
ATOM 843 C C . ALA A 1 107 ? -11.018 0.471 2.369 1.00 89.88 107 ALA A C 1
ATOM 845 O O . ALA A 1 107 ? -10.635 0.470 1.196 1.00 89.88 107 ALA A O 1
ATOM 846 N N . TRP A 1 108 ? -10.203 0.217 3.384 1.0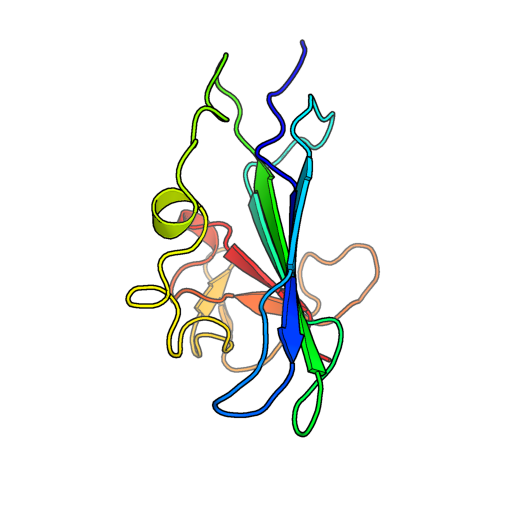0 90.12 108 TRP A N 1
ATOM 847 C CA . TRP A 1 108 ? -8.774 -0.026 3.250 1.00 90.12 108 TRP A CA 1
ATOM 848 C C . TRP A 1 108 ? -8.286 -1.047 4.281 1.00 90.12 108 TRP A C 1
ATOM 850 O O . TRP A 1 108 ? -8.981 -1.371 5.247 1.00 90.12 108 TRP A O 1
ATOM 860 N N . CYS A 1 109 ? -7.085 -1.571 4.063 1.00 91.38 109 CYS A N 1
ATOM 861 C CA . CYS A 1 109 ? -6.404 -2.466 4.991 1.00 91.38 109 CYS A CA 1
ATOM 862 C C . CYS A 1 109 ? -4.900 -2.184 5.018 1.00 91.38 109 CYS A C 1
ATOM 864 O O . CYS A 1 109 ? -4.337 -1.697 4.031 1.00 91.38 109 CYS A O 1
ATOM 866 N N . SER A 1 110 ? -4.234 -2.518 6.126 1.00 88.56 110 SER A N 1
ATOM 867 C CA . SER A 1 110 ? -2.772 -2.497 6.155 1.00 88.56 110 SER A CA 1
ATOM 868 C C . SER A 1 110 ? -2.192 -3.699 5.415 1.00 88.56 110 SER A C 1
ATOM 870 O O . SER A 1 110 ? -2.767 -4.789 5.411 1.00 88.56 110 SER A O 1
ATOM 872 N N . VAL A 1 111 ? -1.034 -3.496 4.793 1.00 85.56 111 VAL A N 1
ATOM 873 C CA . VAL A 1 111 ? -0.231 -4.573 4.189 1.00 85.56 111 VAL A CA 1
ATOM 874 C C . VAL A 1 111 ? 0.854 -5.092 5.142 1.00 85.56 111 VAL A C 1
ATOM 876 O O . VAL A 1 111 ? 1.598 -6.006 4.795 1.00 85.56 111 VAL A O 1
ATOM 879 N N . THR A 1 112 ? 0.933 -4.541 6.356 1.00 83.75 112 THR A N 1
ATOM 880 C CA . THR A 1 112 ? 1.810 -5.008 7.436 1.00 83.75 112 THR A CA 1
ATOM 881 C C . THR A 1 112 ? 1.004 -5.269 8.707 1.00 83.75 112 THR A C 1
ATOM 883 O O . THR A 1 112 ? -0.163 -4.898 8.821 1.00 83.75 112 THR A O 1
ATOM 886 N N . ALA A 1 113 ? 1.615 -5.931 9.691 1.00 88.38 113 ALA A N 1
ATOM 887 C CA . ALA A 1 113 ? 0.958 -6.183 10.973 1.00 88.38 113 ALA A CA 1
ATOM 888 C C . ALA A 1 113 ? 0.749 -4.895 11.797 1.00 88.38 113 ALA A C 1
ATOM 890 O O . ALA A 1 113 ? -0.111 -4.861 12.677 1.00 88.38 113 ALA A O 1
ATOM 891 N N . ASN A 1 114 ? 1.525 -3.835 11.541 1.00 86.50 114 ASN A N 1
ATOM 892 C CA . ASN A 1 114 ? 1.480 -2.596 12.311 1.00 86.50 114 ASN A CA 1
ATOM 893 C C . ASN A 1 114 ? 1.500 -1.366 11.392 1.00 86.50 114 ASN A C 1
ATOM 895 O O . ASN A 1 114 ? 2.559 -0.843 11.044 1.00 86.50 114 ASN A O 1
ATOM 899 N N . TYR A 1 115 ? 0.308 -0.868 11.057 1.00 88.00 115 TYR A N 1
ATOM 900 C CA . TYR A 1 115 ? 0.159 0.349 10.266 1.00 88.00 115 TYR A CA 1
ATOM 901 C C . TYR A 1 115 ? 0.772 1.563 10.967 1.00 88.00 115 TYR A C 1
ATOM 903 O O . TYR A 1 115 ? 1.361 2.408 10.303 1.00 88.00 115 TYR A O 1
ATOM 911 N N . ASP A 1 116 ? 0.661 1.649 12.295 1.00 84.56 116 ASP A N 1
ATOM 912 C CA . ASP A 1 116 ? 1.134 2.813 13.056 1.00 84.56 116 ASP A CA 1
ATOM 913 C C . ASP A 1 116 ? 2.651 3.019 12.929 1.00 84.56 116 ASP A C 1
ATOM 915 O O . ASP A 1 116 ? 3.132 4.142 13.061 1.00 84.56 116 ASP A O 1
ATOM 919 N N . LYS A 1 117 ? 3.402 1.946 12.650 1.00 80.94 117 LYS A N 1
ATOM 920 C CA . LYS A 1 117 ? 4.847 2.002 12.393 1.00 80.94 117 LYS A CA 1
ATOM 921 C C . LYS A 1 117 ? 5.183 2.144 10.914 1.00 80.94 117 LYS A C 1
ATOM 923 O O . LYS A 1 117 ? 6.079 2.906 10.569 1.00 80.94 117 LYS A O 1
ATOM 928 N N . ASP A 1 118 ? 4.497 1.383 10.065 1.00 80.25 118 ASP A N 1
ATOM 929 C CA . ASP A 1 118 ? 4.928 1.186 8.678 1.00 80.25 118 ASP A CA 1
ATOM 930 C C . ASP A 1 118 ? 4.208 2.107 7.680 1.00 80.25 118 ASP A C 1
ATOM 932 O O . ASP A 1 118 ? 4.698 2.317 6.571 1.00 80.25 118 ASP A O 1
ATOM 936 N N . GLY A 1 119 ? 3.023 2.623 8.028 1.00 76.19 119 GLY A N 1
ATOM 937 C CA . GLY A 1 119 ? 2.218 3.510 7.179 1.00 76.19 119 GLY A CA 1
ATOM 938 C C . GLY A 1 119 ? 1.785 2.898 5.840 1.00 76.19 119 GLY A C 1
ATOM 939 O O . GLY A 1 119 ? 1.399 3.623 4.921 1.00 76.19 119 GLY A O 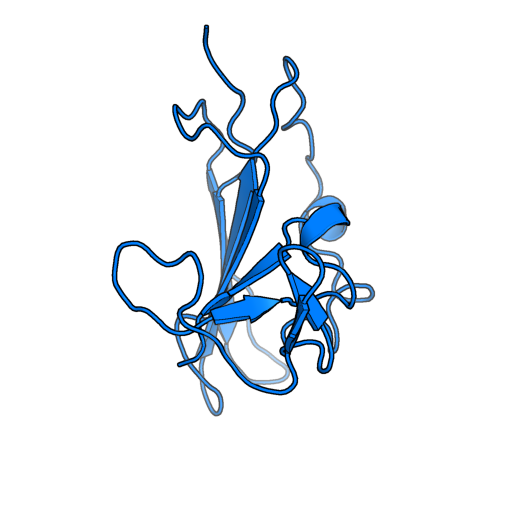1
ATOM 940 N N . ALA A 1 120 ? 1.882 1.574 5.694 1.00 78.44 120 ALA A N 1
ATOM 941 C CA . ALA A 1 120 ? 1.656 0.877 4.437 1.00 78.44 120 ALA A CA 1
ATOM 942 C C . ALA A 1 120 ? 0.237 0.300 4.371 1.00 78.44 120 ALA A C 1
ATOM 944 O O . ALA A 1 120 ? -0.190 -0.480 5.235 1.00 78.44 120 ALA A O 1
ATOM 945 N N . TRP A 1 121 ? -0.489 0.651 3.310 1.00 82.62 121 TRP A N 1
ATOM 946 C CA . TRP A 1 121 ? -1.872 0.229 3.114 1.00 82.62 121 TRP A CA 1
ATOM 947 C C . TRP A 1 121 ? -2.264 0.091 1.648 1.00 82.62 121 TRP A C 1
ATOM 949 O O . TRP A 1 121 ? -1.571 0.545 0.734 1.00 82.62 121 TRP A O 1
ATOM 959 N N . LYS A 1 122 ? -3.422 -0.538 1.442 1.00 81.44 122 LYS A N 1
ATOM 960 C CA . LYS A 1 122 ? -4.106 -0.593 0.153 1.00 81.44 122 LYS A CA 1
ATOM 961 C C . LYS A 1 122 ? -5.612 -0.441 0.316 1.00 81.44 122 LYS A C 1
ATOM 963 O O . LYS A 1 122 ? -6.172 -0.724 1.377 1.00 81.44 122 LYS A O 1
ATOM 968 N N . GLY A 1 123 ? -6.267 -0.013 -0.756 1.00 81.38 123 GLY A N 1
ATOM 969 C CA . GLY A 1 123 ? -7.722 -0.064 -0.838 1.00 81.38 123 GLY A CA 1
ATOM 970 C C . GLY A 1 123 ? -8.218 -1.508 -0.887 1.00 81.38 123 GLY A C 1
ATOM 971 O O . GLY A 1 123 ? -7.564 -2.383 -1.463 1.00 81.38 123 GLY A O 1
ATOM 972 N N . CYS A 1 124 ? -9.372 -1.742 -0.274 1.00 83.88 124 CYS A N 1
ATOM 973 C CA . CYS A 1 124 ? -10.117 -2.976 -0.456 1.00 83.88 124 CYS A CA 1
ATOM 974 C C . CYS A 1 124 ? -11.109 -2.762 -1.597 1.00 83.88 124 CYS A C 1
ATOM 976 O O . CYS A 1 124 ? -12.038 -1.964 -1.461 1.00 83.88 124 CYS A O 1
ATOM 978 N N . PHE A 1 125 ? -10.856 -3.428 -2.720 1.00 71.00 125 PHE A N 1
ATOM 979 C CA . PHE A 1 125 ? -11.693 -3.440 -3.917 1.00 71.00 125 PHE A CA 1
ATOM 980 C C . PHE A 1 125 ? -11.996 -4.889 -4.279 1.00 71.00 125 PHE A C 1
ATOM 982 O O . PHE A 1 125 ? -11.086 -5.728 -4.064 1.00 71.00 125 PHE A O 1
#

Organism: Myotis brandtii (NCBI:txid109478)

Foldseek 3Di:
DWWWKAWWWKWKFWPDPPTDIDIDIDTDTDPDDDFAWEWEFPDDDDTITIIIIITTGGDVPPNVDDDCCVVPVVVVPDPLVDADPFADDPNDTDRAWDLPPPPVSFTKGASDNYCVPHNHIYTDD

Sequence (125 aa):
MAHGQGPRNLMFEPSGDRAKRALLATKGGSTEEIPAIMFVQHFPTPGIMVVSYSSFCEHSFCNNRKNIPEIWNPEVIPDRARCSFPFTFKNKLYHTCTTDGSFIKKAWCSVTANYDKDGAWKGCF

Radius of gyration: 15.22 Å; chains: 1; bounding box: 33×40×40 Å